Protein AF-A0A6C9Q7Q6-F1 (afdb_monomer)

Organism: Escherichia coli (NCBI:txid562)

Sequence (47 aa):
MAKKVSKFFRIGVEGDTCDGRVISAQDIQEMAETFDPRVYGCRINLE

Solvent-accessible surface area (backbone atoms only — not comparable to full-atom values): 3458 Å² total; per-residue (Å²): 133,85,79,79,79,79,75,86,75,87,88,78,74,68,41,83,42,102,84,76,48,70,45,48,69,64,59,55,49,57,50,61,76,70,62,48,77,90,81,50,78,95,80,79,91,87,127

Radius of gyration: 13.96 Å; Cα contacts (8 Å, |Δi|>4): 17; chains: 1; bounding box: 38×27×27 Å

Foldseek 3Di:
DDPPPPDDDDPDDFAADPVGDTRHPVNVVVCVVPDDCVVDPDDDDDD

Secondary structure (DSSP, 8-state):
-------------SEE-TTS-EE-HHHHHHHHHH--TTT--------

Mean predicted aligned error: 6.64 Å

pLDDT: mean 84.36, std 12.2, range [45.56, 95.81]

InterPro domains:
  IPR009228 Capsid scaffolding protein GpO [PF05929] (6-47)

Structure (mmCIF, N/CA/C/O backbone):
data_AF-A0A6C9Q7Q6-F1
#
_entry.id   AF-A0A6C9Q7Q6-F1
#
loop_
_atom_site.group_PDB
_atom_site.id
_atom_site.type_symbol
_atom_site.label_atom_id
_atom_site.label_alt_id
_atom_site.label_comp_id
_atom_site.label_asym_id
_atom_site.label_entity_id
_atom_site.label_seq_id
_atom_site.pdbx_PDB_ins_code
_atom_site.Cartn_x
_atom_site.C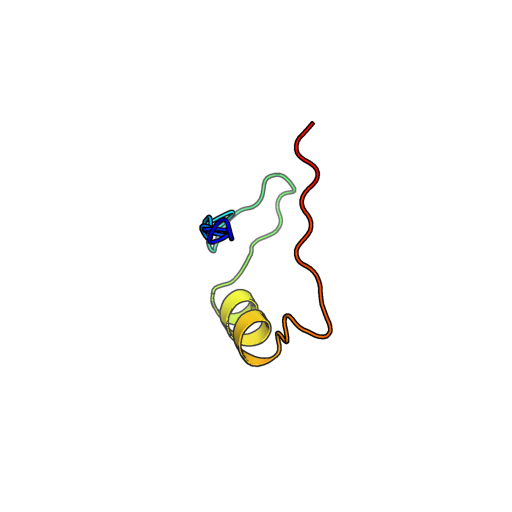artn_y
_atom_site.Cartn_z
_atom_site.occupancy
_atom_site.B_iso_or_equiv
_atom_site.auth_seq_id
_atom_site.auth_comp_id
_atom_site.auth_asym_id
_atom_site.auth_atom_id
_atom_site.pdbx_PDB_model_num
ATOM 1 N N . MET A 1 1 ? 26.186 -2.107 -18.962 1.00 45.56 1 MET A N 1
ATOM 2 C CA . MET A 1 1 ? 24.739 -2.334 -18.751 1.00 45.56 1 MET A CA 1
ATOM 3 C C . MET A 1 1 ? 24.345 -1.657 -17.448 1.00 45.56 1 MET A C 1
ATOM 5 O O . MET A 1 1 ? 24.859 -2.049 -16.409 1.00 45.56 1 MET A O 1
ATOM 9 N N . ALA A 1 2 ? 23.544 -0.591 -17.488 1.00 56.44 2 ALA A N 1
ATOM 10 C CA . ALA A 1 2 ? 23.142 0.107 -16.268 1.00 56.44 2 ALA A CA 1
ATOM 11 C C . ALA A 1 2 ? 22.240 -0.811 -15.429 1.00 56.44 2 ALA A C 1
ATOM 13 O O . ALA A 1 2 ? 21.174 -1.223 -15.888 1.00 56.44 2 ALA A O 1
ATOM 14 N N . LYS A 1 3 ? 22.673 -1.149 -14.210 1.00 54.56 3 LYS A N 1
ATOM 15 C CA . LYS A 1 3 ? 21.835 -1.825 -13.217 1.00 54.56 3 LYS A CA 1
ATOM 16 C C . LYS A 1 3 ? 20.670 -0.884 -12.920 1.00 54.56 3 LYS A C 1
ATOM 18 O O . LYS A 1 3 ? 20.864 0.125 -12.247 1.00 54.56 3 LYS A O 1
ATOM 23 N N . LYS A 1 4 ? 19.480 -1.166 -13.459 1.00 59.78 4 LYS A N 1
ATOM 24 C CA . LYS A 1 4 ? 18.264 -0.444 -13.074 1.00 59.78 4 LYS A CA 1
ATOM 25 C C . LYS A 1 4 ? 18.029 -0.737 -11.596 1.00 59.78 4 LYS A C 1
ATOM 27 O O . LYS A 1 4 ? 17.537 -1.802 -11.242 1.00 59.78 4 LYS A O 1
ATOM 32 N N . VAL A 1 5 ? 18.449 0.181 -10.731 1.00 61.78 5 VAL A N 1
ATOM 33 C CA . VAL A 1 5 ? 18.105 0.151 -9.311 1.00 61.78 5 VAL A CA 1
ATOM 34 C C . VAL A 1 5 ? 16.659 0.618 -9.224 1.00 61.78 5 VAL A C 1
ATOM 36 O O . VAL A 1 5 ? 16.379 1.799 -9.045 1.00 61.78 5 VAL A O 1
ATOM 39 N N . SER A 1 6 ? 15.719 -0.298 -9.437 1.00 67.75 6 SER A N 1
ATOM 40 C CA . SER A 1 6 ? 14.319 -0.068 -9.101 1.00 67.75 6 SER A CA 1
ATOM 41 C C . SER A 1 6 ? 14.218 -0.050 -7.579 1.00 67.75 6 SER A C 1
ATOM 43 O O . SER A 1 6 ? 14.168 -1.097 -6.936 1.00 67.75 6 SER A O 1
ATOM 45 N N . LYS A 1 7 ? 14.288 1.146 -6.992 1.00 74.19 7 LYS A N 1
ATOM 46 C CA . LYS A 1 7 ? 14.045 1.337 -5.564 1.00 74.19 7 LYS A CA 1
ATOM 47 C C . LYS A 1 7 ? 12.547 1.183 -5.318 1.00 74.19 7 LYS A C 1
ATOM 49 O O . LYS A 1 7 ? 11.747 1.842 -5.974 1.00 74.19 7 LYS A O 1
ATOM 54 N N . PHE A 1 8 ? 12.181 0.313 -4.386 1.00 77.88 8 PHE A N 1
ATOM 55 C CA . PHE A 1 8 ? 10.811 0.246 -3.898 1.00 77.88 8 PHE A CA 1
ATOM 56 C C . PHE A 1 8 ? 10.541 1.430 -2.968 1.00 77.88 8 PHE A C 1
ATOM 58 O O . PHE A 1 8 ? 11.397 1.811 -2.164 1.00 77.88 8 PHE A O 1
ATOM 65 N N . PHE A 1 9 ? 9.351 2.009 -3.090 1.00 82.62 9 PHE A N 1
ATOM 66 C CA . PHE A 1 9 ? 8.890 3.124 -2.273 1.00 82.62 9 PHE A CA 1
ATOM 67 C C . PHE A 1 9 ? 7.623 2.711 -1.534 1.00 82.62 9 PHE A C 1
ATOM 69 O O . PHE A 1 9 ? 6.761 2.042 -2.103 1.00 82.62 9 PHE A O 1
ATOM 76 N N . ARG A 1 10 ? 7.507 3.118 -0.268 1.00 87.25 10 ARG A N 1
ATOM 77 C CA . ARG A 1 10 ? 6.268 2.954 0.490 1.00 87.25 10 ARG A CA 1
ATOM 78 C C . ARG A 1 10 ? 5.302 4.062 0.083 1.00 87.25 10 ARG A C 1
ATOM 80 O O . ARG A 1 10 ? 5.621 5.232 0.266 1.00 87.25 10 ARG A O 1
ATOM 87 N N . ILE A 1 11 ? 4.146 3.674 -0.444 1.00 85.88 11 ILE A N 1
ATOM 88 C CA . ILE A 1 11 ? 3.120 4.596 -0.958 1.00 85.88 11 ILE A CA 1
ATOM 89 C C . ILE A 1 11 ? 1.944 4.795 0.008 1.00 85.88 11 ILE A C 1
ATOM 91 O O . ILE A 1 11 ? 1.160 5.715 -0.174 1.00 85.88 11 ILE A O 1
ATOM 95 N N . GLY A 1 12 ? 1.824 3.946 1.032 1.00 88.62 12 GLY A N 1
ATOM 96 C CA . GLY A 1 12 ? 0.733 3.971 2.001 1.00 88.62 12 GLY A CA 1
ATOM 97 C C . GLY A 1 12 ? 0.999 3.046 3.189 1.00 88.62 12 GLY A C 1
ATOM 98 O O . GLY A 1 12 ? 1.966 2.277 3.180 1.00 88.62 12 GLY A O 1
ATOM 99 N N . VAL A 1 13 ? 0.162 3.172 4.214 1.00 91.50 13 VAL A N 1
ATOM 100 C CA . VAL A 1 13 ? 0.106 2.338 5.425 1.00 91.50 13 VAL A CA 1
ATOM 101 C C . VAL A 1 13 ? -1.365 2.069 5.759 1.00 91.50 13 VAL A C 1
ATOM 103 O O . VAL A 1 13 ? -2.241 2.704 5.174 1.00 91.50 13 VAL A O 1
ATOM 106 N N . GLU A 1 14 ? -1.633 1.131 6.666 1.00 93.50 14 GLU A N 1
ATOM 107 C CA . GLU A 1 14 ? -2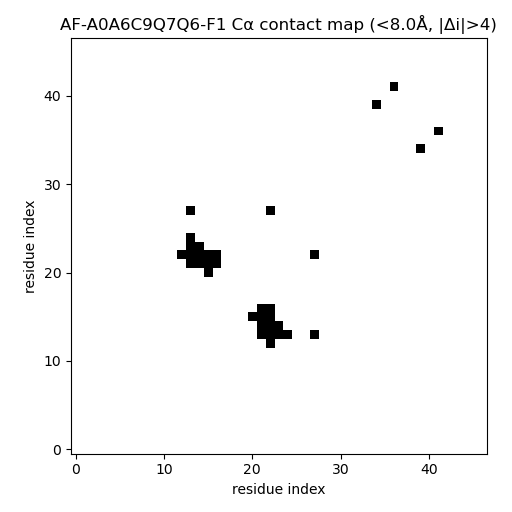.981 0.925 7.211 1.00 93.50 14 GLU A CA 1
ATOM 108 C C . GLU A 1 14 ? -3.535 2.201 7.874 1.00 93.50 14 GLU A C 1
ATOM 110 O O . GLU A 1 14 ? -2.768 3.032 8.373 1.00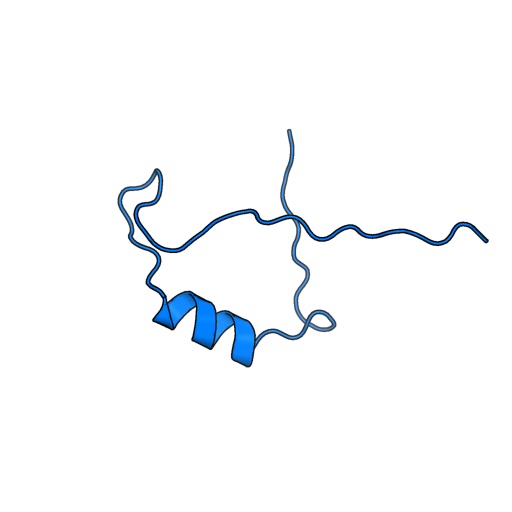 93.50 14 GLU A O 1
ATOM 115 N N . GLY A 1 15 ? -4.863 2.344 7.885 1.00 93.25 15 GLY A N 1
ATOM 116 C CA . GLY A 1 15 ? -5.573 3.472 8.491 1.00 93.25 15 GLY A CA 1
ATOM 117 C C . GLY A 1 15 ? -6.437 4.271 7.516 1.00 93.25 15 GLY A C 1
ATOM 118 O O . GLY A 1 15 ? -6.856 3.773 6.467 1.00 93.25 15 GLY A O 1
ATOM 119 N N . ASP A 1 16 ? -6.735 5.512 7.902 1.00 90.56 16 ASP A N 1
ATOM 120 C CA . ASP A 1 16 ? -7.629 6.406 7.168 1.00 90.56 16 ASP A CA 1
ATOM 121 C C . ASP A 1 16 ? -7.046 6.864 5.827 1.00 90.56 16 ASP A C 1
ATOM 123 O O . ASP A 1 16 ? -5.880 7.248 5.702 1.00 90.56 16 ASP A O 1
ATOM 127 N N . THR A 1 17 ? -7.901 6.871 4.812 1.00 90.44 17 THR A N 1
ATOM 128 C CA . THR A 1 17 ? -7.597 7.376 3.471 1.00 90.44 17 THR A CA 1
ATOM 129 C C . THR A 1 17 ? -8.271 8.726 3.235 1.00 90.44 17 THR A C 1
ATOM 131 O O . THR A 1 17 ? -9.269 9.057 3.872 1.00 90.44 17 THR A O 1
ATOM 134 N N . CYS A 1 18 ? -7.774 9.505 2.268 1.00 87.62 18 CYS A N 1
ATOM 135 C CA . CYS A 1 18 ? -8.326 10.830 1.940 1.00 87.62 18 CYS A CA 1
ATOM 136 C C . CYS A 1 18 ? -9.813 10.818 1.535 1.00 87.62 18 CYS A C 1
ATOM 138 O O . CYS A 1 18 ? -10.462 11.857 1.568 1.00 87.62 18 CYS A O 1
ATOM 140 N N . ASP A 1 19 ? -10.337 9.660 1.139 1.00 91.56 19 ASP A N 1
ATOM 141 C CA . ASP A 1 19 ? -11.723 9.452 0.707 1.00 91.56 19 ASP A CA 1
ATOM 142 C C . ASP A 1 19 ? -12.624 8.916 1.844 1.00 91.56 19 ASP A C 1
ATOM 144 O O . ASP A 1 19 ? -13.769 8.540 1.621 1.00 91.56 19 ASP A O 1
ATOM 148 N N . GLY A 1 20 ? -12.115 8.847 3.080 1.00 91.44 20 GLY A N 1
ATOM 149 C CA . GLY A 1 20 ? -12.875 8.402 4.256 1.00 91.44 20 GLY A CA 1
ATOM 150 C C . GLY A 1 20 ? -13.037 6.883 4.386 1.00 91.44 20 GLY A C 1
ATOM 151 O O . GLY A 1 20 ? -13.745 6.412 5.273 1.00 91.44 20 GLY A O 1
ATOM 152 N N . ARG A 1 21 ? -12.383 6.100 3.521 1.00 94.06 21 ARG A N 1
ATOM 153 C CA . ARG A 1 21 ? -12.240 4.644 3.680 1.00 94.06 21 ARG A CA 1
ATOM 154 C C . ARG A 1 21 ? -11.075 4.316 4.609 1.00 94.06 21 ARG A C 1
ATOM 156 O O . ARG A 1 21 ? -10.137 5.105 4.716 1.00 94.06 21 ARG A O 1
ATOM 163 N N . VAL A 1 22 ? -11.100 3.122 5.194 1.00 94.62 22 VAL A N 1
ATOM 164 C CA . VAL A 1 22 ? -10.019 2.596 6.038 1.00 94.62 22 VAL A CA 1
ATOM 165 C C . VAL A 1 22 ? -9.359 1.417 5.333 1.00 94.62 22 VAL A C 1
ATOM 167 O O . VAL A 1 22 ? -10.051 0.505 4.885 1.00 94.62 22 VAL A O 1
ATOM 170 N N . ILE A 1 23 ? -8.031 1.437 5.235 1.00 93.94 23 ILE A N 1
ATOM 171 C CA . ILE A 1 23 ? -7.232 0.277 4.829 1.00 93.94 23 ILE A CA 1
ATOM 172 C C . ILE A 1 23 ? -6.926 -0.521 6.094 1.00 93.94 23 ILE A C 1
ATOM 174 O O . ILE A 1 23 ? -6.223 -0.012 6.970 1.00 93.94 23 ILE A O 1
ATOM 178 N N . SER A 1 24 ? -7.434 -1.748 6.211 1.00 95.69 24 SER A N 1
ATOM 179 C CA . SER A 1 24 ? -7.109 -2.597 7.358 1.00 95.69 24 SER A CA 1
ATOM 180 C C . SER A 1 24 ? -5.757 -3.297 7.175 1.00 95.69 24 SER A C 1
ATOM 182 O O . SER A 1 24 ? -5.300 -3.528 6.053 1.00 95.69 24 SER A O 1
ATOM 184 N N . ALA A 1 25 ? -5.112 -3.683 8.280 1.00 94.50 25 ALA A N 1
ATOM 185 C CA . ALA A 1 25 ? -3.901 -4.506 8.228 1.00 94.50 25 ALA A CA 1
ATOM 186 C C . ALA A 1 25 ? -4.127 -5.845 7.502 1.00 94.50 25 ALA A C 1
ATOM 188 O O . ALA A 1 25 ? -3.226 -6.337 6.822 1.00 94.50 25 ALA A O 1
ATOM 189 N N . GLN A 1 26 ? -5.328 -6.418 7.644 1.00 95.81 26 GLN A N 1
ATOM 190 C CA . GLN A 1 26 ? -5.719 -7.671 7.003 1.00 95.81 26 GLN A CA 1
ATOM 191 C C . GLN A 1 26 ? -5.728 -7.520 5.479 1.00 95.81 26 GLN A C 1
ATOM 193 O O . GLN A 1 26 ? -5.081 -8.313 4.801 1.00 95.81 26 GLN A O 1
ATOM 198 N N . ASP A 1 27 ? -6.336 -6.447 4.957 1.00 93.12 27 ASP A N 1
ATOM 199 C CA . ASP A 1 27 ? -6.367 -6.175 3.514 1.00 93.12 27 ASP A CA 1
ATOM 200 C C . ASP A 1 27 ? -4.948 -6.115 2.927 1.00 93.12 27 ASP A C 1
ATOM 202 O O . ASP A 1 27 ? -4.677 -6.675 1.866 1.00 93.12 27 ASP A O 1
ATOM 206 N N . ILE A 1 28 ? -4.010 -5.470 3.634 1.00 92.50 28 ILE A N 1
ATOM 207 C CA . ILE A 1 28 ? -2.608 -5.376 3.198 1.00 92.50 28 ILE A CA 1
ATOM 208 C C . ILE A 1 28 ? -1.946 -6.760 3.163 1.00 92.50 28 ILE A C 1
ATOM 210 O O . ILE A 1 28 ? -1.188 -7.041 2.230 1.00 92.50 28 ILE A O 1
ATOM 214 N N . GLN A 1 29 ? -2.206 -7.615 4.156 1.00 94.62 29 GLN A N 1
ATOM 215 C CA . GLN A 1 29 ? -1.668 -8.977 4.182 1.00 94.62 29 GLN A CA 1
ATOM 216 C C . GLN A 1 29 ? -2.234 -9.820 3.038 1.00 94.62 29 GLN A C 1
ATOM 218 O O . GLN A 1 29 ? -1.453 -10.375 2.268 1.00 94.62 29 GLN A O 1
ATOM 223 N N . GLU A 1 30 ? -3.553 -9.831 2.848 1.00 94.75 30 GLU A N 1
ATOM 224 C CA . GLU A 1 30 ? -4.207 -10.608 1.785 1.00 94.75 30 GLU A CA 1
ATOM 225 C C . GLU A 1 30 ? -3.765 -10.152 0.384 1.00 94.75 30 GLU A C 1
ATOM 227 O O . GLU A 1 30 ? -3.500 -10.972 -0.505 1.00 94.75 30 GLU A O 1
ATOM 232 N N . MET A 1 31 ? -3.602 -8.838 0.188 1.00 91.00 31 MET A N 1
ATOM 233 C CA . MET A 1 31 ? -3.018 -8.286 -1.035 1.00 91.00 31 MET A CA 1
ATOM 234 C C . MET A 1 31 ? -1.584 -8.778 -1.248 1.00 91.00 31 MET A C 1
ATOM 236 O O . MET A 1 31 ? -1.229 -9.148 -2.364 1.00 91.00 31 MET A O 1
ATOM 240 N N . ALA A 1 32 ? -0.749 -8.786 -0.206 1.00 90.38 32 ALA A N 1
ATOM 241 C CA . ALA A 1 32 ? 0.637 -9.231 -0.313 1.00 90.38 32 ALA A CA 1
ATOM 242 C C . ALA A 1 32 ? 0.755 -10.739 -0.592 1.00 90.38 32 ALA A C 1
ATOM 244 O O . ALA A 1 32 ? 1.624 -11.141 -1.365 1.00 90.38 32 ALA A O 1
ATOM 245 N N . GLU A 1 33 ? -0.116 -11.564 -0.006 1.00 95.19 33 GLU A N 1
ATOM 246 C CA . GLU A 1 33 ? -0.115 -13.022 -0.188 1.00 95.19 33 GLU A CA 1
ATOM 247 C C . GLU A 1 33 ? -0.487 -13.449 -1.612 1.00 95.19 33 GLU A C 1
ATOM 249 O O . GLU A 1 33 ? 0.011 -14.458 -2.112 1.00 95.19 33 GLU A O 1
ATOM 254 N N . THR A 1 34 ? -1.341 -12.677 -2.285 1.00 93.31 34 THR A N 1
ATOM 255 C CA . THR A 1 34 ? -1.881 -13.025 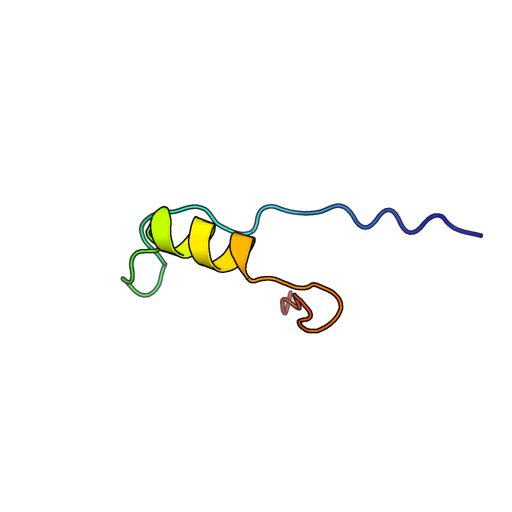-3.610 1.00 93.31 34 THR A CA 1
ATOM 256 C C . THR A 1 34 ? -1.230 -12.263 -4.770 1.00 93.31 34 THR A C 1
ATOM 258 O O . THR A 1 34 ? -1.498 -12.558 -5.937 1.00 93.31 34 THR A O 1
ATOM 261 N N . PHE A 1 35 ? -0.353 -11.296 -4.488 1.00 90.50 35 PHE A N 1
ATOM 262 C CA . PHE A 1 35 ? 0.241 -10.432 -5.506 1.00 90.50 35 PHE A CA 1
ATOM 263 C C . PHE A 1 35 ? 1.380 -11.107 -6.290 1.00 90.50 35 PHE A C 1
ATOM 265 O O . PHE A 1 35 ? 2.427 -11.449 -5.742 1.00 90.50 35 PHE A O 1
ATOM 272 N N . ASP A 1 36 ? 1.221 -11.201 -7.616 1.00 91.19 36 ASP A N 1
ATOM 273 C CA . ASP A 1 36 ? 2.283 -11.606 -8.545 1.00 91.19 36 ASP A CA 1
ATOM 274 C C . ASP A 1 36 ? 2.702 -10.431 -9.457 1.00 91.19 36 ASP A C 1
ATOM 276 O O . ASP A 1 36 ? 1.929 -10.029 -10.336 1.00 91.19 36 ASP A O 1
ATOM 280 N N . PRO A 1 37 ? 3.938 -9.904 -9.332 1.00 85.12 37 PRO A N 1
ATOM 281 C CA . PRO A 1 37 ? 4.419 -8.778 -10.139 1.00 85.12 37 PRO A CA 1
ATOM 282 C C . PRO A 1 37 ? 4.604 -9.103 -11.631 1.00 85.12 37 PRO 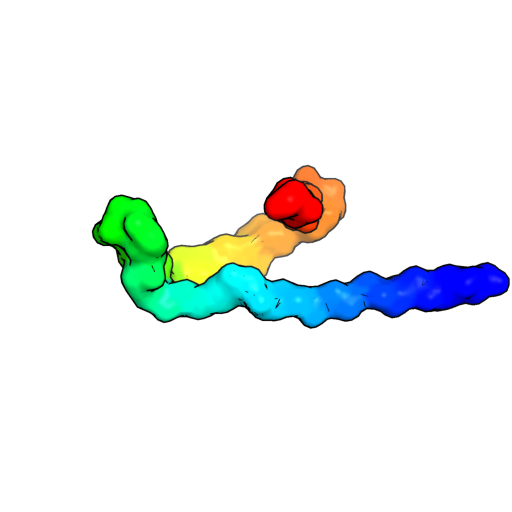A C 1
AT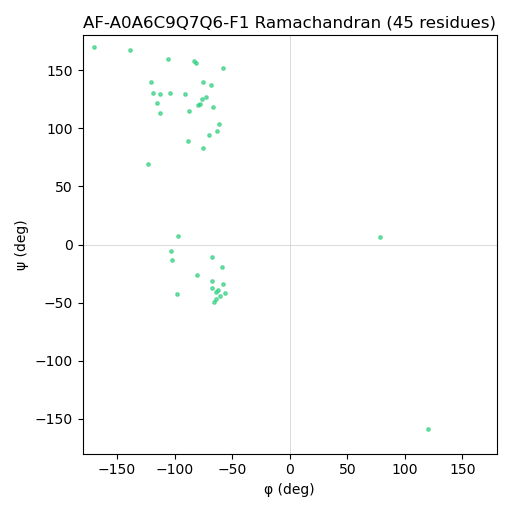OM 284 O O . PRO A 1 37 ? 4.842 -8.198 -12.433 1.00 85.12 37 PRO A O 1
ATOM 287 N N . ARG A 1 38 ? 4.544 -10.382 -12.027 1.00 87.62 38 ARG A N 1
ATOM 288 C CA . ARG A 1 38 ? 4.583 -10.818 -13.434 1.00 87.62 38 ARG A CA 1
ATOM 289 C C . ARG A 1 38 ? 3.220 -10.680 -14.103 1.00 87.62 38 ARG A C 1
ATOM 291 O O . ARG A 1 38 ? 3.162 -10.535 -15.320 1.00 87.62 38 ARG A O 1
ATOM 298 N N . VAL A 1 39 ? 2.151 -10.744 -13.309 1.00 89.81 39 VAL A N 1
ATOM 299 C CA . VAL A 1 39 ? 0.760 -10.658 -13.769 1.00 89.81 39 VAL A CA 1
ATOM 300 C C . VAL A 1 39 ? 0.227 -9.237 -13.587 1.00 89.81 39 VAL A C 1
ATOM 302 O O . VAL A 1 39 ? -0.399 -8.694 -14.495 1.00 89.81 39 VAL A O 1
ATOM 305 N N . TYR A 1 40 ? 0.526 -8.605 -12.449 1.00 86.44 40 TYR A N 1
ATOM 306 C CA . TYR A 1 40 ? -0.009 -7.300 -12.070 1.00 86.44 40 TYR A CA 1
ATOM 307 C C . TYR A 1 40 ? 1.094 -6.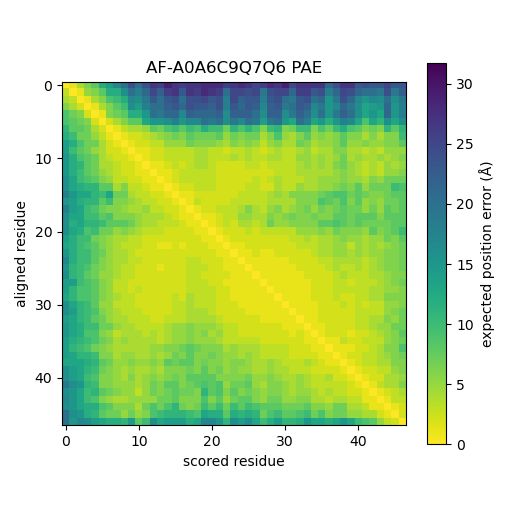240 -1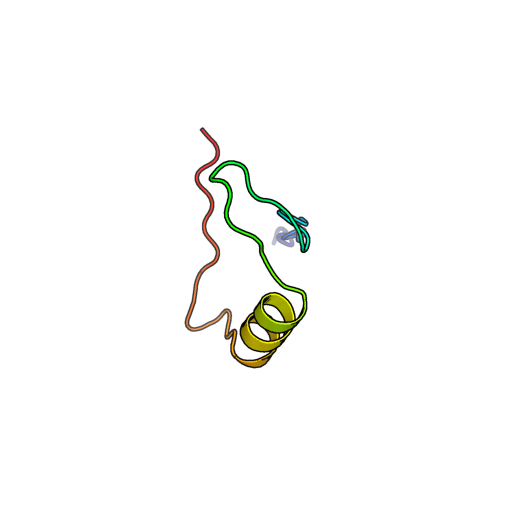1.982 1.00 86.44 40 TYR A C 1
ATOM 309 O O . TYR A 1 40 ? 2.050 -6.357 -11.216 1.00 86.44 40 TYR A O 1
ATOM 317 N N . GLY A 1 41 ? 0.960 -5.166 -12.765 1.00 83.06 41 GLY A N 1
ATOM 318 C CA . GLY A 1 41 ? 1.882 -4.031 -12.728 1.00 83.06 41 GLY A CA 1
ATOM 319 C C . GLY A 1 41 ? 1.444 -2.948 -11.739 1.00 83.06 41 GLY A C 1
ATOM 320 O O . GLY A 1 41 ? 0.332 -2.442 -11.838 1.00 83.06 41 GLY A O 1
ATOM 321 N N . CYS A 1 42 ? 2.341 -2.508 -10.854 1.00 80.94 42 CYS A N 1
ATOM 322 C CA . CYS A 1 42 ? 2.096 -1.374 -9.953 1.00 80.94 42 CYS A CA 1
ATOM 323 C C . CYS A 1 42 ? 2.511 -0.054 -10.621 1.00 80.94 42 CYS A C 1
ATOM 325 O O . CYS A 1 42 ? 3.667 0.3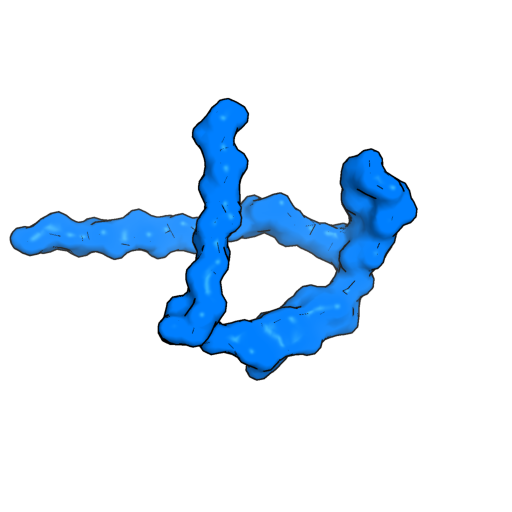66 -10.522 1.00 80.94 42 CYS A O 1
ATOM 327 N N . ARG A 1 43 ? 1.592 0.583 -11.355 1.00 83.69 43 ARG A N 1
ATOM 328 C CA . ARG A 1 43 ? 1.814 1.889 -12.001 1.00 83.69 43 ARG A CA 1
ATOM 329 C C . ARG A 1 43 ? 1.102 2.982 -11.210 1.00 83.69 43 ARG A C 1
ATOM 331 O O . ARG A 1 43 ? -0.075 2.845 -10.906 1.00 83.69 43 ARG A O 1
ATOM 338 N N . ILE A 1 44 ? 1.819 4.058 -10.904 1.00 80.12 44 ILE A N 1
ATOM 339 C CA . ILE A 1 44 ? 1.278 5.257 -10.258 1.00 80.12 44 ILE A CA 1
ATOM 340 C C . ILE A 1 44 ? 1.482 6.417 -11.217 1.00 80.12 44 ILE A C 1
ATOM 342 O O . ILE A 1 44 ? 2.583 6.583 -11.745 1.00 80.12 44 ILE A O 1
ATOM 346 N N . ASN A 1 45 ? 0.419 7.186 -11.449 1.00 80.06 45 ASN A N 1
ATOM 347 C CA . ASN A 1 45 ? 0.542 8.448 -12.157 1.00 80.06 45 ASN A CA 1
ATOM 348 C C . ASN A 1 45 ? 1.143 9.482 -11.200 1.00 80.06 45 ASN A C 1
ATOM 350 O O . ASN A 1 45 ? 0.638 9.651 -10.091 1.00 80.06 45 ASN A O 1
ATOM 354 N N . LEU A 1 46 ? 2.236 10.115 -11.612 1.00 70.62 46 LEU A N 1
ATOM 355 C CA . LEU A 1 46 ? 2.955 11.116 -10.829 1.00 70.62 46 LEU A CA 1
ATOM 356 C C . LEU A 1 46 ? 3.019 12.398 -11.669 1.00 70.62 46 LEU A C 1
ATOM 358 O O . LEU A 1 46 ? 4.064 12.719 -12.232 1.00 70.62 46 LEU A O 1
ATOM 362 N N . GLU A 1 47 ? 1.862 13.035 -11.846 1.00 70.19 47 GLU A N 1
ATOM 363 C CA . GLU A 1 47 ? 1.729 14.364 -12.463 1.00 70.19 47 GLU A CA 1
ATOM 364 C C . GLU A 1 47 ? 1.771 15.457 -11.391 1.00 70.19 47 GLU A C 1
ATOM 366 O O . GLU A 1 47 ? 1.238 15.208 -10.282 1.00 70.19 47 GLU A O 1
#